Protein AF-A0A1B6I5S4-F1 (afdb_monomer_lite)

Structure (mmCIF, N/CA/C/O backbone):
data_AF-A0A1B6I5S4-F1
#
_entry.id   AF-A0A1B6I5S4-F1
#
loop_
_atom_site.group_PDB
_atom_site.id
_atom_site.type_symbol
_atom_site.label_atom_id
_atom_site.label_alt_id
_atom_site.label_comp_id
_atom_site.label_asym_id
_atom_site.label_entity_id
_atom_site.label_seq_id
_atom_site.pdbx_PDB_ins_code
_atom_site.Cartn_x
_atom_site.Cartn_y
_atom_site.Cartn_z
_atom_site.occupancy
_atom_site.B_iso_or_equiv
_atom_site.auth_seq_id
_atom_site.auth_comp_id
_atom_site.auth_asym_id
_atom_site.auth_atom_id
_atom_site.pdbx_PDB_model_num
ATOM 1 N N . TYR A 1 1 ? 7.326 -7.185 -8.821 1.00 74.31 1 TYR A N 1
ATOM 2 C CA . TYR A 1 1 ? 8.216 -7.922 -9.745 1.00 74.31 1 TYR A CA 1
ATOM 3 C C . TYR A 1 1 ? 8.461 -7.152 -11.041 1.00 74.31 1 TYR A C 1
ATOM 5 O O . TYR A 1 1 ? 9.548 -6.615 -11.186 1.00 74.31 1 TYR A O 1
ATOM 13 N N . PHE A 1 2 ? 7.465 -7.021 -11.929 1.00 74.31 2 PHE A N 1
ATOM 14 C CA . PHE A 1 2 ? 7.658 -6.481 -13.286 1.00 74.31 2 PHE A CA 1
ATOM 15 C C . PHE A 1 2 ? 8.330 -5.098 -13.313 1.00 74.31 2 PHE A C 1
ATOM 17 O O . PHE A 1 2 ? 9.394 -4.970 -13.898 1.00 74.31 2 PHE A O 1
ATOM 24 N N . HIS A 1 3 ? 7.854 -4.121 -12.534 1.00 77.38 3 HIS A N 1
ATOM 25 C CA . HIS A 1 3 ? 8.460 -2.777 -12.462 1.00 77.38 3 HIS A CA 1
ATOM 26 C C . HIS A 1 3 ? 9.926 -2.695 -12.017 1.00 77.38 3 HIS A C 1
ATOM 28 O O . HIS A 1 3 ? 10.546 -1.647 -12.169 1.00 77.38 3 HIS A O 1
ATOM 34 N N . ARG A 1 4 ? 10.481 -3.763 -11.438 1.00 78.44 4 ARG A N 1
ATOM 35 C CA . ARG A 1 4 ? 11.868 -3.807 -10.945 1.00 78.44 4 ARG A CA 1
ATOM 36 C C . ARG A 1 4 ? 12.809 -4.570 -11.878 1.00 78.44 4 ARG A C 1
ATOM 38 O O . ARG A 1 4 ? 13.978 -4.697 -11.540 1.00 78.44 4 ARG A O 1
ATOM 45 N N . LEU A 1 5 ? 12.296 -5.084 -12.998 1.00 79.00 5 LEU A N 1
ATOM 46 C CA . LEU A 1 5 ? 13.057 -5.809 -14.021 1.00 79.00 5 LEU A CA 1
ATOM 47 C C . LEU A 1 5 ? 13.457 -4.904 -15.198 1.00 79.00 5 LEU A C 1
ATOM 49 O O . LEU A 1 5 ? 14.308 -5.268 -16.001 1.00 79.00 5 LEU A O 1
ATOM 53 N N . PHE A 1 6 ? 12.831 -3.734 -15.315 1.00 82.88 6 PHE A N 1
ATOM 54 C CA . PHE A 1 6 ? 12.975 -2.868 -16.479 1.00 82.88 6 PHE A CA 1
ATOM 55 C C . PHE A 1 6 ? 14.311 -2.128 -16.466 1.00 82.88 6 PHE A C 1
ATOM 57 O O . PHE A 1 6 ? 14.736 -1.602 -15.434 1.00 82.88 6 PHE A O 1
ATOM 64 N N . THR A 1 7 ? 14.935 -2.051 -17.634 1.00 83.75 7 THR A N 1
ATOM 65 C CA . THR A 1 7 ? 16.138 -1.251 -17.877 1.00 83.75 7 THR A CA 1
ATOM 66 C C . THR A 1 7 ? 15.902 -0.317 -19.058 1.00 83.75 7 THR A C 1
ATOM 68 O O . THR A 1 7 ? 14.898 -0.446 -19.763 1.00 83.75 7 THR A O 1
ATOM 71 N N . ASP A 1 8 ? 16.813 0.633 -19.278 1.00 85.25 8 ASP A N 1
ATOM 72 C CA . ASP A 1 8 ? 16.722 1.535 -20.431 1.00 85.25 8 ASP A CA 1
ATOM 73 C C . ASP A 1 8 ? 16.812 0.754 -21.760 1.00 85.25 8 ASP A C 1
ATOM 75 O O . ASP A 1 8 ? 16.153 1.118 -22.732 1.00 85.25 8 ASP A O 1
ATOM 79 N N . GLU A 1 9 ? 17.544 -0.365 -21.783 1.00 84.94 9 GLU A N 1
ATOM 80 C CA . GLU A 1 9 ? 17.682 -1.267 -22.935 1.00 84.94 9 GLU A CA 1
ATOM 81 C C . GLU A 1 9 ? 16.465 -2.186 -23.127 1.00 84.94 9 GLU A C 1
ATOM 83 O O . GLU A 1 9 ? 16.193 -2.631 -24.241 1.00 84.94 9 GLU A O 1
ATOM 88 N N . ASN A 1 10 ? 15.727 -2.482 -22.052 1.00 84.38 10 ASN A N 1
ATOM 89 C CA . ASN A 1 10 ? 14.565 -3.371 -22.065 1.00 84.38 10 ASN A CA 1
ATOM 90 C C . ASN A 1 10 ? 13.404 -2.798 -21.217 1.00 84.38 10 ASN A C 1
ATOM 92 O O . ASN A 1 10 ? 13.126 -3.279 -20.107 1.00 84.38 10 ASN A O 1
ATOM 96 N N . PRO A 1 11 ? 12.709 -1.759 -21.722 1.00 85.44 11 PRO A N 1
ATOM 97 C CA . PRO A 1 11 ? 11.634 -1.085 -21.001 1.00 85.44 11 PRO A CA 1
ATOM 98 C C . PRO A 1 11 ? 10.303 -1.849 -21.120 1.00 85.44 11 PRO A C 1
ATOM 100 O O . PRO A 1 11 ? 9.514 -1.620 -22.034 1.00 85.44 11 PRO A O 1
ATOM 103 N N . GLN A 1 12 ? 9.999 -2.751 -20.183 1.00 83.81 12 GLN A N 1
ATOM 104 C CA . GLN A 1 12 ? 8.791 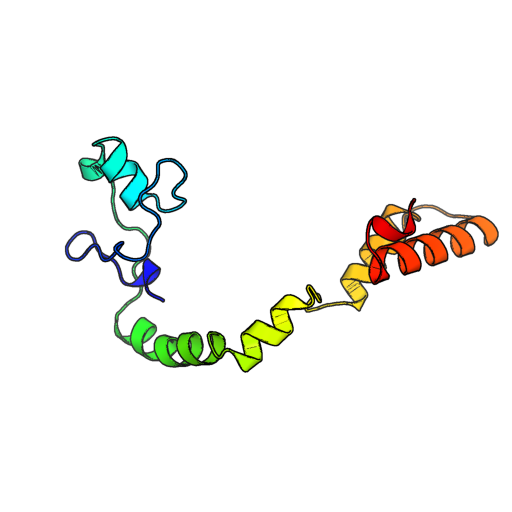-3.598 -20.260 1.00 83.81 12 GLN A CA 1
ATOM 105 C C . GLN A 1 12 ? 7.549 -3.009 -19.552 1.00 83.81 12 GLN A C 1
ATOM 107 O O . GLN A 1 12 ? 6.831 -3.703 -18.835 1.00 83.81 12 GLN A O 1
ATOM 112 N N . HIS A 1 13 ? 7.217 -1.738 -19.800 1.00 86.50 13 HIS A N 1
ATOM 113 C CA . HIS A 1 13 ? 6.066 -1.037 -19.186 1.00 86.50 13 HIS A CA 1
ATOM 114 C C . HIS A 1 13 ? 4.698 -1.351 -19.827 1.00 86.50 13 HIS A C 1
ATOM 116 O O . HIS A 1 13 ? 3.766 -0.548 -19.782 1.00 86.50 13 HIS A O 1
ATOM 122 N N . THR A 1 14 ? 4.543 -2.524 -20.441 1.00 84.88 14 THR A N 1
ATOM 123 C CA . THR A 1 14 ? 3.350 -2.884 -21.232 1.00 84.88 14 THR A CA 1
ATOM 124 C C . THR A 1 14 ? 2.083 -3.051 -20.396 1.00 84.88 14 THR A C 1
ATOM 126 O O . THR A 1 14 ? 0.998 -2.748 -20.884 1.00 84.88 14 THR A O 1
ATOM 129 N N . ILE A 1 15 ? 2.227 -3.490 -19.144 1.00 85.50 15 ILE A N 1
ATOM 130 C CA . ILE A 1 15 ? 1.129 -3.679 -18.180 1.00 85.50 15 ILE A CA 1
ATOM 131 C C . ILE A 1 15 ? 0.738 -2.391 -17.444 1.00 85.50 15 ILE A C 1
ATOM 133 O O . ILE A 1 15 ? -0.210 -2.380 -16.663 1.00 85.50 15 ILE A O 1
ATOM 137 N N . CYS A 1 16 ? 1.499 -1.318 -17.642 1.00 89.38 16 CYS A N 1
ATOM 138 C CA . CYS A 1 16 ? 1.251 -0.051 -16.976 1.00 89.38 16 CYS A CA 1
ATOM 139 C C . CYS A 1 16 ? 0.100 0.681 -17.670 1.00 89.38 16 CYS A C 1
ATOM 141 O O . CYS A 1 16 ? 0.003 0.613 -18.901 1.00 89.38 16 CYS A O 1
ATOM 143 N N . PRO A 1 17 ? -0.712 1.456 -16.934 1.00 91.88 17 PRO A N 1
ATOM 144 C CA . PRO A 1 17 ? -1.693 2.331 -17.559 1.00 91.88 17 PRO A CA 1
ATOM 145 C C . PRO A 1 17 ? -1.008 3.282 -18.551 1.00 91.88 17 PRO A C 1
ATOM 147 O O . PRO A 1 17 ? 0.121 3.733 -18.319 1.00 91.88 17 PRO A O 1
ATOM 150 N N . LYS A 1 18 ? -1.660 3.547 -19.683 1.00 91.69 18 LYS A N 1
ATOM 151 C CA . LYS A 1 18 ? -1.147 4.423 -20.757 1.00 91.69 18 LYS A CA 1
ATOM 152 C C . LYS A 1 18 ? -1.943 5.719 -20.885 1.00 91.69 18 LYS A C 1
ATOM 154 O O . LYS A 1 18 ? -1.717 6.494 -21.807 1.00 91.69 18 LYS A O 1
ATOM 159 N N . ASP A 1 19 ? -2.905 5.919 -20.001 1.00 92.12 19 ASP A N 1
ATOM 160 C CA . ASP A 1 19 ? -3.712 7.122 -19.950 1.00 92.12 19 ASP A CA 1
ATOM 161 C C . ASP A 1 19 ? -2.939 8.284 -19.290 1.00 92.12 19 ASP A C 1
ATOM 163 O O . ASP A 1 19 ? -1.923 8.058 -18.623 1.00 92.12 19 ASP A O 1
ATOM 167 N N . PRO A 1 20 ? -3.413 9.534 -19.442 1.00 89.69 20 PRO A N 1
ATOM 168 C CA . PRO A 1 20 ? -2.774 10.707 -18.845 1.00 89.69 20 PRO A CA 1
ATOM 169 C C . PRO A 1 20 ? -2.646 10.671 -17.315 1.00 89.69 20 PRO A C 1
ATOM 171 O O . PRO A 1 20 ? -1.769 11.338 -16.773 1.00 89.69 20 PRO A O 1
ATOM 174 N N . ASN A 1 21 ? -3.471 9.881 -16.620 1.00 90.56 21 ASN A N 1
ATOM 175 C CA . ASN A 1 21 ? -3.411 9.711 -15.167 1.00 90.56 21 ASN A CA 1
ATOM 176 C C . ASN A 1 21 ? -2.561 8.499 -14.759 1.00 90.56 21 ASN A C 1
ATOM 178 O O . ASN A 1 21 ? -2.618 8.058 -13.607 1.00 90.56 21 ASN A O 1
ATOM 182 N N . THR A 1 22 ? -1.756 7.953 -15.677 1.00 91.75 22 THR A N 1
ATOM 183 C CA . THR A 1 22 ? -0.868 6.839 -15.367 1.00 91.75 22 THR A CA 1
ATOM 184 C C . THR A 1 22 ? 0.060 7.183 -14.211 1.00 91.75 22 THR A C 1
ATOM 186 O O . THR A 1 22 ? 0.690 8.239 -14.161 1.00 91.75 22 THR A O 1
ATOM 189 N N . TRP A 1 23 ? 0.191 6.256 -13.271 1.00 90.12 23 TRP A N 1
ATOM 190 C CA . TRP A 1 23 ? 1.167 6.356 -12.191 1.00 90.12 23 TRP A CA 1
ATOM 191 C C . TRP A 1 23 ? 2.586 5.997 -12.661 1.00 90.12 23 TRP A C 1
ATOM 193 O O . TRP A 1 23 ? 3.549 6.273 -11.950 1.00 90.12 23 TRP A O 1
ATOM 203 N N . CYS A 1 24 ? 2.735 5.402 -13.849 1.00 90.31 24 CYS A N 1
ATOM 204 C CA . CYS A 1 24 ? 4.017 4.958 -14.381 1.00 90.31 24 CYS A CA 1
ATOM 205 C C . CYS A 1 24 ? 4.812 6.122 -14.987 1.00 90.31 24 CYS A C 1
ATOM 207 O O . CYS A 1 24 ? 4.466 6.640 -16.047 1.00 90.31 24 CYS A O 1
ATOM 209 N N . ASP A 1 25 ? 5.923 6.492 -14.349 1.00 89.75 25 ASP A N 1
ATOM 210 C CA . ASP A 1 25 ? 6.753 7.623 -14.780 1.00 89.75 25 ASP A CA 1
ATOM 211 C C . ASP A 1 25 ? 7.342 7.455 -16.187 1.00 89.75 25 ASP A C 1
ATOM 213 O O . ASP A 1 25 ? 7.429 8.431 -16.928 1.00 89.75 25 ASP A O 1
ATOM 217 N N . TYR A 1 26 ? 7.679 6.225 -16.594 1.00 90.69 26 TYR A N 1
ATOM 218 C CA . TYR A 1 26 ? 8.113 5.952 -17.967 1.00 90.69 26 TYR A CA 1
ATOM 219 C C . TYR A 1 26 ? 7.012 6.324 -18.968 1.00 90.69 26 TYR A C 1
ATOM 221 O O . TYR A 1 26 ? 7.253 7.096 -19.893 1.00 90.69 26 TYR A O 1
ATOM 229 N N . ASN A 1 27 ? 5.780 5.848 -18.749 1.00 91.56 27 ASN A N 1
ATOM 230 C CA . ASN A 1 27 ? 4.654 6.158 -19.631 1.00 91.56 27 ASN A CA 1
ATOM 231 C C . ASN A 1 27 ? 4.280 7.647 -19.593 1.00 91.56 27 ASN A C 1
ATOM 233 O O . ASN A 1 27 ? 3.918 8.191 -20.633 1.00 91.56 27 ASN A O 1
ATOM 237 N N . LYS A 1 28 ? 4.437 8.342 -18.456 1.00 92.81 28 LYS A N 1
ATOM 238 C CA . LYS A 1 28 ? 4.292 9.811 -18.406 1.00 92.81 28 LYS A CA 1
ATOM 239 C C . LYS A 1 28 ? 5.287 10.501 -19.338 1.00 92.81 28 LYS A C 1
ATOM 241 O O . LYS A 1 28 ? 4.896 11.374 -20.111 1.00 92.81 28 LYS A O 1
ATOM 246 N N . CYS A 1 29 ? 6.555 10.089 -19.304 1.00 92.31 29 CYS A N 1
ATOM 247 C CA . CYS A 1 29 ? 7.582 10.628 -20.193 1.00 92.31 29 CYS A CA 1
ATOM 248 C C . CYS A 1 29 ? 7.317 10.294 -21.667 1.00 92.31 29 CYS A C 1
ATOM 250 O O . CYS A 1 29 ? 7.583 11.132 -22.527 1.00 92.31 29 CYS A O 1
ATOM 252 N N . VAL A 1 30 ? 6.761 9.115 -21.971 1.00 92.06 30 VAL A N 1
ATOM 253 C CA . VAL A 1 30 ? 6.300 8.773 -23.329 1.00 92.06 30 VAL A CA 1
ATOM 254 C C . VAL A 1 30 ? 5.190 9.729 -23.777 1.00 92.06 30 VAL A C 1
ATOM 256 O O . VAL A 1 30 ? 5.298 10.317 -24.849 1.00 92.06 30 VAL A O 1
ATOM 259 N N . LEU A 1 31 ? 4.163 9.944 -22.949 1.00 92.69 31 LEU A N 1
ATOM 260 C CA . LEU A 1 31 ? 3.031 10.826 -23.269 1.00 92.69 31 LEU A CA 1
ATOM 261 C C . LEU A 1 31 ? 3.443 12.296 -23.426 1.00 92.69 31 LEU A C 1
ATOM 263 O O . LEU A 1 31 ? 2.927 12.992 -24.293 1.00 92.69 31 LEU A O 1
ATOM 267 N N . SER A 1 32 ? 4.381 12.768 -22.604 1.00 92.81 32 SER A N 1
ATOM 268 C CA . SER A 1 32 ? 4.902 14.143 -22.656 1.00 92.81 32 SER A CA 1
ATOM 269 C C . SER A 1 32 ? 6.043 14.332 -23.659 1.00 92.81 32 SER A C 1
ATOM 271 O O . SER A 1 32 ? 6.609 15.419 -23.738 1.00 92.81 32 SER A O 1
ATOM 273 N N . ASN A 1 33 ? 6.406 13.289 -24.411 1.00 92.56 33 ASN A N 1
ATOM 274 C CA . ASN A 1 33 ? 7.523 13.295 -25.356 1.00 92.56 33 ASN A CA 1
ATOM 275 C C . ASN A 1 33 ? 8.884 13.689 -24.725 1.00 92.56 33 ASN A C 1
ATOM 277 O O . ASN A 1 33 ? 9.766 14.245 -25.379 1.00 92.56 33 ASN A O 1
ATOM 281 N N . THR A 1 34 ? 9.078 13.385 -23.438 1.00 94.06 34 THR A N 1
ATOM 282 C CA . THR A 1 34 ? 10.293 13.682 -22.652 1.00 94.06 34 THR A CA 1
ATOM 283 C C . THR A 1 34 ? 11.118 12.432 -22.334 1.00 94.06 34 THR A C 1
ATOM 285 O O . THR A 1 34 ? 11.981 12.456 -21.455 1.00 94.06 34 THR A O 1
ATOM 288 N N . LEU A 1 35 ? 10.902 11.331 -23.064 1.00 91.00 35 LEU A N 1
ATOM 289 C CA . LEU A 1 35 ? 11.523 10.025 -22.804 1.00 91.00 35 LEU A CA 1
ATOM 290 C C . LEU A 1 35 ? 13.060 10.059 -22.736 1.00 91.00 35 LEU A C 1
ATOM 292 O O . LEU A 1 35 ? 13.654 9.331 -21.950 1.00 91.00 35 LEU A O 1
ATOM 296 N N . HIS A 1 36 ? 13.707 10.948 -23.491 1.00 90.31 36 HIS A N 1
ATOM 297 C CA . HIS A 1 36 ? 15.164 11.125 -23.475 1.00 90.31 36 HIS A CA 1
ATOM 298 C C . HIS A 1 36 ? 15.728 11.504 -22.090 1.00 90.31 36 HIS A C 1
ATOM 300 O O . HIS A 1 36 ? 16.883 11.189 -21.792 1.00 90.31 36 HIS A O 1
ATOM 306 N N . THR A 1 37 ? 14.915 12.147 -21.243 1.00 90.38 37 THR A N 1
ATOM 307 C CA . THR A 1 37 ? 15.270 12.531 -19.864 1.00 90.38 37 THR A CA 1
ATOM 308 C C . THR A 1 37 ? 15.062 11.403 -18.853 1.00 90.38 37 THR A C 1
ATOM 310 O O . THR A 1 37 ? 15.576 11.471 -17.736 1.00 90.38 37 THR A O 1
ATOM 313 N N . TYR A 1 38 ? 14.318 10.361 -19.228 1.00 89.88 38 TYR A N 1
ATOM 314 C CA . TYR A 1 38 ? 14.013 9.250 -18.342 1.00 89.88 38 TYR A CA 1
ATOM 315 C C . TYR A 1 38 ? 15.211 8.303 -18.223 1.00 89.88 38 TYR A C 1
ATOM 317 O O . TYR A 1 38 ? 15.916 8.022 -19.196 1.00 89.88 38 TYR A O 1
ATOM 325 N N . ARG A 1 39 ? 15.428 7.801 -17.009 1.00 89.25 39 ARG A N 1
ATOM 326 C CA . ARG A 1 39 ? 16.386 6.737 -16.701 1.00 89.25 39 ARG A CA 1
ATOM 327 C C . ARG A 1 39 ? 15.740 5.777 -15.722 1.00 89.25 39 ARG A C 1
ATOM 329 O O . ARG A 1 39 ? 15.211 6.215 -14.693 1.00 89.25 39 ARG A O 1
ATOM 336 N N . HIS A 1 40 ? 15.795 4.484 -16.019 1.00 87.31 40 HIS A N 1
ATOM 337 C CA . HIS A 1 40 ? 15.313 3.463 -15.097 1.00 87.31 40 HIS A CA 1
ATOM 338 C C . HIS A 1 40 ? 16.147 3.484 -13.817 1.00 87.31 40 HIS A C 1
ATOM 340 O O . HIS A 1 40 ? 17.352 3.241 -13.818 1.00 87.31 40 HIS A O 1
ATOM 346 N N . LYS A 1 41 ? 15.489 3.768 -12.693 1.00 77.19 41 LYS A N 1
ATOM 347 C CA . LYS A 1 41 ? 16.104 3.688 -11.368 1.00 77.19 41 LYS A CA 1
ATOM 348 C C . LYS A 1 41 ? 15.782 2.328 -10.757 1.00 77.19 41 LYS A C 1
ATOM 350 O O . LYS A 1 41 ? 14.631 1.900 -10.776 1.00 77.19 41 LYS A O 1
ATOM 355 N N . ASN A 1 42 ? 16.769 1.714 -10.108 1.00 71.44 42 ASN A N 1
ATOM 356 C CA . ASN A 1 42 ? 16.568 0.593 -9.181 1.00 71.44 42 ASN A CA 1
ATOM 357 C C . ASN A 1 42 ? 16.121 -0.743 -9.808 1.00 71.44 42 ASN A C 1
ATOM 359 O O . ASN A 1 42 ? 15.318 -1.465 -9.197 1.00 71.44 42 ASN A O 1
ATOM 363 N N . SER A 1 43 ? 16.654 -1.096 -10.984 1.00 81.19 43 SER A N 1
ATOM 364 C CA . SER A 1 43 ? 16.545 -2.475 -11.476 1.00 81.19 43 SER A CA 1
ATOM 365 C C . SER A 1 43 ? 17.256 -3.425 -10.508 1.00 81.19 43 SER A C 1
ATOM 367 O O . SER A 1 43 ? 18.349 -3.130 -10.018 1.00 81.19 43 SER A O 1
ATOM 369 N N . LEU A 1 44 ? 16.597 -4.527 -10.159 1.00 85.88 44 LEU A N 1
ATOM 370 C CA . LEU A 1 44 ? 17.182 -5.553 -9.299 1.00 85.88 44 LEU A CA 1
ATOM 371 C C . LEU A 1 44 ? 17.979 -6.547 -10.156 1.00 85.88 44 LEU A C 1
ATOM 373 O O . LEU A 1 44 ? 17.558 -6.842 -11.274 1.00 85.88 44 LEU A O 1
ATOM 377 N N . PRO A 1 45 ? 19.086 -7.118 -9.648 1.00 87.75 45 PRO A N 1
ATOM 378 C CA . PRO A 1 45 ? 19.800 -8.169 -10.363 1.00 87.75 45 PRO A CA 1
ATOM 379 C C . PRO A 1 45 ? 18.880 -9.351 -10.689 1.00 87.75 45 PRO A C 1
ATOM 381 O O . PRO A 1 45 ? 18.052 -9.750 -9.865 1.00 87.75 45 PRO A O 1
ATOM 384 N N . GLU A 1 46 ? 19.061 -9.951 -11.865 1.00 86.69 46 GLU A N 1
ATOM 385 C CA . GLU A 1 46 ? 18.241 -11.074 -12.332 1.00 86.69 46 GLU A CA 1
ATOM 386 C C . GLU A 1 46 ? 18.133 -12.233 -11.319 1.00 86.69 46 GLU A C 1
ATOM 388 O O . GLU A 1 46 ? 17.009 -12.679 -11.077 1.00 86.69 46 GLU A O 1
ATOM 393 N N . PRO A 1 47 ? 19.208 -12.668 -10.626 1.00 91.62 47 PRO A N 1
ATOM 394 C CA . PRO A 1 47 ? 19.095 -13.718 -9.611 1.00 91.62 47 PRO A CA 1
ATOM 395 C C . PRO A 1 47 ? 18.135 -13.361 -8.466 1.00 91.62 47 PRO A C 1
ATOM 397 O O . PRO A 1 47 ? 17.380 -14.211 -7.996 1.00 91.62 47 PRO A O 1
ATOM 400 N N . VAL A 1 48 ? 18.114 -12.090 -8.045 1.00 91.06 48 VAL A N 1
ATOM 401 C CA . VAL A 1 48 ? 17.201 -11.596 -7.000 1.00 91.06 48 VAL A CA 1
ATOM 402 C C . VAL A 1 48 ? 15.765 -11.621 -7.509 1.00 91.06 48 VAL A C 1
ATOM 404 O O . VAL A 1 48 ? 14.855 -12.055 -6.806 1.00 91.06 48 VAL A O 1
ATOM 407 N N . LEU A 1 49 ? 15.549 -11.191 -8.751 1.00 89.56 49 LEU A N 1
ATOM 408 C CA . LEU A 1 49 ? 14.230 -11.232 -9.372 1.00 89.56 49 LEU A CA 1
ATOM 409 C C . LEU A 1 49 ? 13.723 -12.675 -9.466 1.00 89.56 49 LEU A C 1
ATOM 411 O O . LEU A 1 49 ? 12.601 -12.942 -9.035 1.00 89.56 49 LEU A O 1
ATOM 415 N N . LEU A 1 50 ? 14.538 -13.608 -9.960 1.00 91.00 50 LEU A N 1
ATOM 416 C CA . LEU A 1 50 ? 14.179 -15.026 -10.050 1.00 91.00 50 LEU A CA 1
ATOM 417 C C . LEU A 1 50 ? 13.810 -15.617 -8.685 1.00 91.00 50 LEU A C 1
ATOM 419 O O . LEU A 1 50 ? 12.810 -16.326 -8.595 1.00 91.00 50 LEU A O 1
ATOM 423 N N . ALA A 1 51 ? 14.543 -15.259 -7.627 1.00 93.94 51 ALA A N 1
ATOM 424 C CA . ALA A 1 51 ? 14.250 -15.707 -6.268 1.00 93.94 51 ALA A CA 1
ATOM 425 C C . ALA A 1 51 ? 12.909 -15.173 -5.724 1.00 93.94 51 ALA A C 1
ATOM 427 O O . ALA A 1 51 ? 12.182 -15.908 -5.061 1.00 93.94 51 ALA A O 1
ATOM 428 N N . ILE A 1 52 ? 12.543 -13.916 -6.014 1.00 93.19 52 ILE A N 1
ATOM 429 C CA . ILE A 1 52 ? 11.304 -13.305 -5.484 1.00 93.19 52 ILE A CA 1
ATOM 430 C C . ILE A 1 52 ? 10.090 -13.584 -6.395 1.00 93.19 52 ILE A C 1
ATOM 432 O O . ILE A 1 52 ? 8.945 -13.499 -5.953 1.00 93.19 52 ILE A O 1
ATOM 436 N N . LYS A 1 53 ? 10.292 -13.942 -7.670 1.00 91.19 53 LYS A N 1
ATOM 437 C CA . LYS A 1 53 ? 9.207 -14.266 -8.615 1.00 91.19 53 LYS A CA 1
ATOM 438 C C . LYS A 1 53 ? 8.178 -15.277 -8.073 1.00 91.19 53 LYS A C 1
ATOM 440 O O . LYS A 1 53 ? 6.991 -14.964 -8.187 1.00 91.19 53 LYS A O 1
ATOM 445 N N . PRO A 1 54 ? 8.560 -16.441 -7.501 1.00 94.75 54 PRO A N 1
ATOM 446 C CA . PRO A 1 54 ? 7.584 -17.374 -6.934 1.00 94.75 54 PRO A CA 1
ATOM 447 C C . PRO A 1 54 ? 6.780 -16.739 -5.795 1.00 94.75 54 PRO A C 1
ATOM 449 O O . PRO A 1 54 ? 5.562 -16.842 -5.801 1.00 94.75 54 PRO A O 1
ATOM 452 N N . ILE A 1 55 ? 7.424 -15.961 -4.919 1.00 93.44 55 ILE A N 1
ATOM 453 C CA . ILE A 1 55 ? 6.753 -15.255 -3.815 1.00 93.44 55 ILE A CA 1
ATOM 454 C C . ILE A 1 55 ? 5.688 -14.291 -4.353 1.00 93.44 55 ILE A C 1
ATOM 456 O O . ILE A 1 55 ? 4.557 -14.293 -3.883 1.00 93.44 55 ILE A O 1
ATOM 460 N N . TYR A 1 56 ? 6.012 -13.490 -5.376 1.00 90.12 56 TYR A N 1
ATOM 461 C CA . TYR A 1 56 ? 5.014 -12.621 -6.013 1.00 90.12 56 TYR A CA 1
ATOM 462 C C . TYR A 1 56 ? 3.855 -13.419 -6.613 1.00 90.12 56 TYR A C 1
ATOM 464 O O . TYR A 1 56 ? 2.718 -12.972 -6.520 1.00 90.12 56 TYR A O 1
ATOM 472 N N . LYS A 1 57 ? 4.128 -14.575 -7.228 1.00 91.50 57 LYS A N 1
ATOM 473 C CA . LYS A 1 57 ? 3.086 -15.429 -7.809 1.00 91.50 57 LYS A CA 1
ATOM 474 C C . LYS A 1 57 ? 2.154 -15.974 -6.724 1.00 91.50 57 LYS A C 1
ATOM 476 O O . LYS A 1 57 ? 0.939 -15.897 -6.889 1.00 91.50 57 LYS A O 1
ATOM 481 N N . ASP A 1 58 ? 2.709 -16.448 -5.616 1.00 94.12 58 ASP A N 1
ATOM 482 C CA . ASP A 1 58 ? 1.932 -16.955 -4.483 1.00 94.12 58 ASP A CA 1
ATOM 483 C C . ASP A 1 58 ? 1.081 -15.845 -3.853 1.00 94.12 58 ASP A C 1
ATOM 485 O O . ASP A 1 58 ? -0.100 -16.041 -3.582 1.00 94.12 58 ASP A O 1
ATOM 489 N N . LEU A 1 59 ? 1.626 -14.628 -3.739 1.00 90.69 59 LEU A N 1
ATOM 490 C CA . LEU A 1 59 ? 0.884 -13.461 -3.250 1.00 90.69 59 LEU A CA 1
ATOM 491 C C . LEU A 1 59 ? -0.247 -12.999 -4.188 1.00 90.69 59 LEU A C 1
ATOM 493 O O . LEU A 1 59 ? -1.114 -12.238 -3.767 1.00 90.69 59 LEU A O 1
ATOM 497 N N . THR A 1 60 ? -0.248 -13.438 -5.449 1.00 90.19 60 THR A N 1
ATOM 498 C CA . THR A 1 60 ? -1.315 -13.136 -6.422 1.00 90.19 60 THR A CA 1
ATOM 499 C C . THR A 1 60 ? -2.391 -14.220 -6.512 1.00 90.19 60 THR A C 1
ATOM 501 O O . THR A 1 60 ? -3.266 -14.132 -7.372 1.00 90.19 60 THR A O 1
ATOM 504 N N . GLN A 1 61 ? -2.347 -15.248 -5.658 1.00 94.50 61 GLN A N 1
ATOM 505 C CA . GLN A 1 61 ? -3.383 -16.281 -5.619 1.00 94.50 61 GLN A CA 1
ATOM 506 C C . GLN A 1 61 ? -4.743 -15.672 -5.255 1.00 94.50 61 GLN A C 1
ATOM 508 O O . GLN A 1 61 ? -4.854 -14.912 -4.292 1.00 94.50 61 GLN A O 1
ATOM 513 N N . ALA A 1 62 ? -5.784 -16.026 -6.015 1.00 93.69 62 ALA A N 1
ATOM 514 C CA . ALA A 1 62 ? -7.128 -15.471 -5.846 1.00 93.69 62 ALA A CA 1
ATOM 515 C C . ALA A 1 62 ? -7.661 -15.666 -4.418 1.00 93.69 62 ALA A C 1
ATOM 517 O O . ALA A 1 62 ? -8.219 -14.740 -3.846 1.00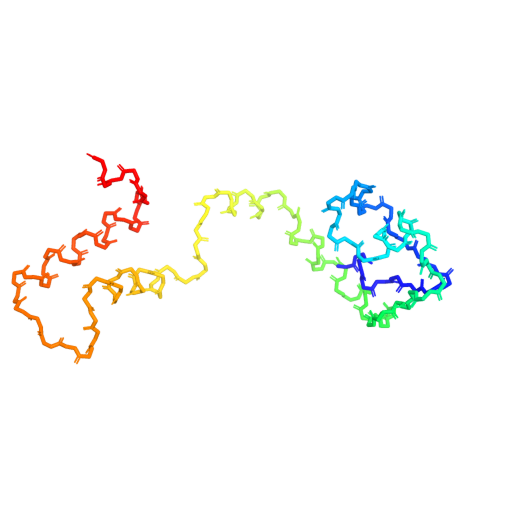 93.69 62 ALA A O 1
ATOM 518 N N . GLU A 1 63 ? -7.399 -16.827 -3.816 1.00 91.25 63 GLU A N 1
ATOM 519 C CA . GLU A 1 63 ? -7.768 -17.160 -2.433 1.00 91.25 63 GLU A CA 1
ATOM 520 C C . GLU A 1 63 ? -7.155 -16.195 -1.403 1.00 91.25 63 GLU A C 1
ATOM 522 O O . GLU A 1 63 ? -7.789 -15.847 -0.408 1.00 91.25 63 GLU A O 1
ATOM 527 N N . LEU A 1 64 ? -5.921 -15.730 -1.637 1.00 89.56 64 LEU A N 1
ATOM 528 C CA . LEU A 1 64 ? -5.270 -14.750 -0.770 1.00 89.56 64 LEU A CA 1
ATOM 529 C C . LEU A 1 64 ? -5.835 -13.344 -1.001 1.00 89.56 64 LEU A C 1
ATOM 531 O O . LEU A 1 64 ? -6.071 -12.616 -0.038 1.00 89.56 64 LEU A O 1
ATOM 535 N N . LEU A 1 65 ? -6.063 -12.973 -2.262 1.00 89.62 65 LEU A N 1
ATOM 536 C CA . LEU A 1 65 ? -6.594 -11.659 -2.629 1.00 89.62 65 LEU A CA 1
ATOM 537 C C . LEU A 1 65 ? -8.050 -11.470 -2.183 1.00 89.62 65 LEU A C 1
ATOM 539 O O . LEU A 1 65 ? -8.413 -10.371 -1.771 1.00 89.62 65 LEU A O 1
ATOM 543 N N . ASP A 1 66 ? -8.862 -12.528 -2.190 1.00 89.69 66 ASP A N 1
ATOM 544 C CA . ASP A 1 66 ? -10.253 -12.501 -1.722 1.00 89.69 66 ASP A CA 1
ATOM 545 C C . ASP A 1 66 ? -10.347 -12.090 -0.241 1.00 89.69 66 ASP A C 1
ATOM 547 O O . ASP A 1 66 ? -11.179 -11.277 0.169 1.00 89.69 66 ASP A O 1
ATOM 551 N N . ARG A 1 67 ? -9.376 -12.523 0.573 1.00 83.88 67 ARG A N 1
ATOM 552 C CA . ARG A 1 67 ? -9.261 -12.096 1.976 1.00 83.88 67 ARG A CA 1
ATOM 553 C C . ARG A 1 67 ? -8.985 -10.597 2.115 1.00 83.88 67 ARG A C 1
ATOM 555 O O . ARG A 1 67 ? -9.395 -10.002 3.109 1.00 83.88 67 ARG A O 1
ATOM 562 N N . CYS A 1 68 ? -8.336 -9.970 1.133 1.00 83.56 68 CYS A N 1
ATOM 563 C CA . CYS A 1 68 ? -8.081 -8.529 1.135 1.00 83.56 68 CYS A CA 1
ATOM 564 C C . CYS A 1 68 ? -9.331 -7.695 0.805 1.00 83.56 68 CYS A C 1
ATOM 566 O O . CYS A 1 68 ? -9.368 -6.517 1.161 1.00 83.56 68 CYS A O 1
ATOM 568 N N . LEU A 1 69 ? -10.365 -8.277 0.182 1.00 82.25 69 LEU A N 1
ATOM 569 C CA . LEU A 1 69 ? -11.592 -7.553 -0.186 1.00 82.25 69 LEU A CA 1
ATOM 570 C C . LEU A 1 69 ? -12.411 -7.102 1.027 1.00 82.25 69 LEU A C 1
ATOM 572 O O . LEU A 1 69 ? -13.131 -6.111 0.954 1.00 82.25 69 LEU A O 1
ATOM 576 N N . HIS A 1 70 ? -12.248 -7.781 2.162 1.00 75.25 70 HIS A N 1
ATOM 577 C CA . HIS A 1 70 ? -12.929 -7.453 3.413 1.00 75.25 70 HIS A CA 1
ATOM 578 C C . HIS A 1 70 ? -12.407 -6.158 4.061 1.00 75.25 70 HIS A C 1
ATOM 580 O O . HIS A 1 70 ? -12.939 -5.731 5.082 1.00 75.25 70 HIS A O 1
ATOM 586 N N . GLY A 1 71 ? -11.337 -5.552 3.522 1.00 70.06 71 GLY A N 1
ATOM 587 C CA . GLY A 1 71 ? -10.773 -4.301 4.039 1.00 70.06 71 GLY A CA 1
ATOM 588 C C . GLY A 1 71 ? -10.178 -4.419 5.444 1.00 70.06 71 GLY A C 1
ATOM 589 O O . GLY A 1 71 ? -9.950 -3.408 6.107 1.00 70.06 71 GLY A O 1
ATOM 590 N N . GLN A 1 72 ? -9.929 -5.643 5.918 1.00 71.94 72 GLN A N 1
ATOM 591 C CA . GLN A 1 72 ? -9.360 -5.868 7.237 1.00 71.94 72 GLN A CA 1
ATOM 592 C C . GLN A 1 72 ? -7.880 -5.477 7.264 1.00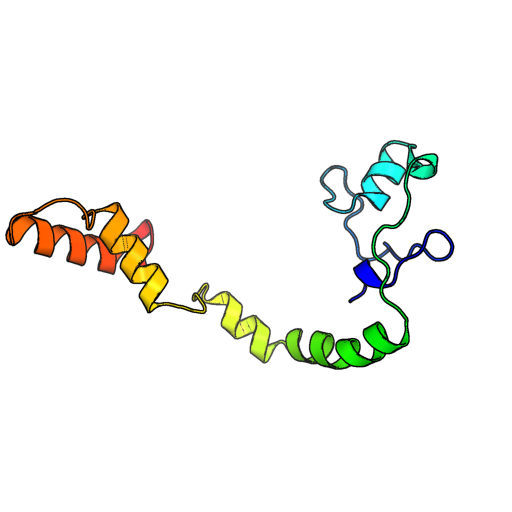 71.94 72 GLN A C 1
ATOM 594 O O . GLN A 1 72 ? -7.099 -5.753 6.354 1.00 71.94 72 GLN A O 1
ATOM 599 N N . THR A 1 73 ? -7.497 -4.822 8.349 1.00 70.06 73 THR A N 1
ATOM 600 C CA . THR A 1 73 ? -6.123 -4.409 8.636 1.00 70.06 73 THR A CA 1
ATOM 601 C C . THR A 1 73 ? -5.314 -5.583 9.192 1.00 70.06 73 THR A C 1
ATOM 603 O O . THR A 1 73 ? -5.830 -6.408 9.943 1.00 70.06 73 THR A O 1
ATOM 606 N N . GLN A 1 74 ? -4.017 -5.630 8.870 1.00 71.19 74 GLN A N 1
ATOM 607 C CA . GLN A 1 74 ? -3.076 -6.610 9.431 1.00 71.19 74 GLN A CA 1
ATOM 608 C C . GLN A 1 74 ? -2.873 -6.456 10.950 1.00 71.19 74 GLN A C 1
ATOM 610 O O . GLN A 1 74 ? -2.412 -7.391 11.598 1.00 71.19 74 GLN A O 1
ATOM 615 N N . ASN A 1 75 ? -3.232 -5.301 11.524 1.00 85.56 75 ASN A N 1
ATOM 616 C CA . ASN A 1 75 ? -3.184 -5.046 12.961 1.00 85.56 75 ASN A CA 1
ATOM 617 C C . ASN A 1 75 ? -4.514 -4.434 13.448 1.00 85.56 75 ASN A C 1
ATOM 619 O O . ASN A 1 75 ? -4.619 -3.210 13.609 1.00 85.56 75 ASN A O 1
ATOM 623 N N . PRO A 1 76 ? -5.555 -5.261 13.670 1.00 85.25 76 PRO A N 1
ATOM 624 C CA . PRO A 1 76 ? -6.872 -4.775 14.079 1.00 85.25 76 PRO A CA 1
ATOM 625 C C . PRO A 1 76 ? -6.833 -4.070 15.438 1.00 85.25 76 PRO A C 1
ATOM 627 O O . PRO A 1 76 ? -7.516 -3.067 15.622 1.00 85.25 76 PRO A O 1
ATOM 630 N N . ASN A 1 77 ? -5.975 -4.520 16.359 1.00 89.94 77 ASN A N 1
ATOM 631 C CA . ASN A 1 77 ? -5.836 -3.911 17.681 1.00 89.94 77 ASN A CA 1
ATOM 632 C C . ASN A 1 77 ? -5.262 -2.493 17.602 1.00 89.94 77 ASN A C 1
ATOM 634 O O . ASN A 1 77 ? -5.775 -1.583 18.247 1.00 89.94 77 ASN A O 1
ATOM 638 N N . GLU A 1 78 ? -4.206 -2.282 16.814 1.00 90.56 78 GLU A N 1
ATOM 639 C CA . GLU A 1 78 ? -3.620 -0.948 16.636 1.00 90.56 78 GLU A CA 1
ATOM 640 C C . GLU A 1 78 ? -4.567 -0.004 15.893 1.00 90.56 78 GLU A C 1
ATOM 642 O O . GLU A 1 78 ? -4.719 1.152 16.285 1.00 90.56 78 GLU A O 1
ATOM 647 N N . SER A 1 79 ? -5.270 -0.508 14.879 1.00 90.38 79 SER A N 1
ATOM 648 C CA . SER A 1 79 ? -6.266 0.278 14.153 1.00 90.38 79 SER A CA 1
ATOM 649 C C . SER A 1 79 ? -7.452 0.681 15.038 1.00 90.38 79 SER A C 1
ATOM 651 O O . SER A 1 79 ? -7.828 1.854 15.055 1.00 90.38 79 SER A O 1
ATOM 653 N N . PHE A 1 80 ? -7.985 -0.239 15.846 1.00 92.06 80 PHE A N 1
ATOM 654 C CA . PHE A 1 80 ? -9.047 0.067 16.806 1.00 92.06 80 PHE A CA 1
ATOM 655 C C . PHE A 1 80 ? -8.585 1.068 17.871 1.00 92.06 80 PHE A C 1
ATOM 657 O O . PHE A 1 80 ? -9.268 2.051 18.166 1.00 92.06 80 PHE A O 1
ATOM 664 N N . ASN A 1 81 ? -7.380 0.874 18.402 1.00 93.00 81 ASN A N 1
ATOM 665 C CA . ASN A 1 81 ? -6.769 1.805 19.340 1.00 93.00 81 ASN A CA 1
ATOM 666 C C . ASN A 1 81 ? -6.617 3.213 18.745 1.00 93.00 81 ASN A C 1
ATOM 668 O O . ASN A 1 81 ? -6.914 4.195 19.423 1.00 93.00 81 ASN A O 1
ATOM 672 N N . ALA A 1 82 ? -6.231 3.331 17.472 1.00 92.62 82 ALA A N 1
ATOM 673 C CA . ALA A 1 82 ? -6.198 4.616 16.779 1.00 92.62 82 ALA A CA 1
ATOM 674 C C . ALA A 1 82 ? -7.597 5.261 16.691 1.00 92.62 82 ALA A C 1
ATOM 676 O O . ALA A 1 82 ? -7.730 6.471 16.899 1.00 92.62 82 ALA A O 1
ATOM 677 N N . CYS A 1 83 ? -8.657 4.472 16.463 1.00 92.75 83 CYS A N 1
ATOM 678 C CA . CYS A 1 83 ? -10.040 4.962 16.497 1.00 92.75 83 CYS A CA 1
ATOM 679 C C . CYS A 1 83 ? -10.445 5.496 17.878 1.00 92.75 83 CYS A C 1
ATOM 681 O O . CYS A 1 83 ? -11.153 6.508 17.931 1.00 92.75 83 CYS A O 1
ATOM 683 N N . ILE A 1 84 ? -10.000 4.852 18.965 1.00 95.06 84 ILE A N 1
ATOM 684 C CA . ILE A 1 84 ? -10.205 5.336 20.338 1.00 95.06 84 ILE A CA 1
ATOM 685 C C . ILE A 1 84 ? -9.440 6.642 20.545 1.00 95.06 84 ILE A C 1
ATOM 687 O O . ILE A 1 84 ? -10.042 7.637 20.937 1.00 95.06 84 ILE A O 1
ATOM 691 N N . TRP A 1 85 ? -8.137 6.677 20.251 1.00 95.50 85 TRP A N 1
ATOM 692 C CA . TRP A 1 85 ? -7.283 7.829 20.575 1.00 95.50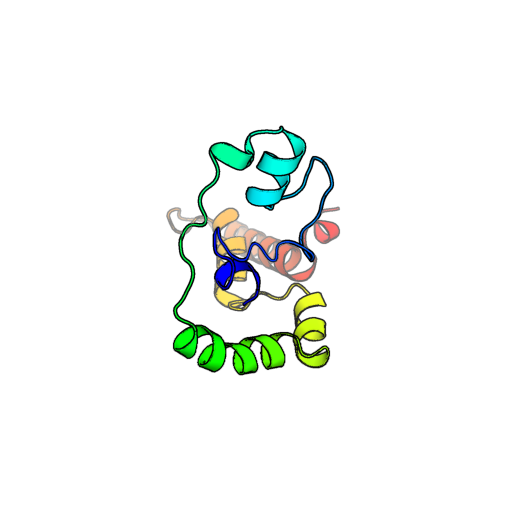 85 TRP A CA 1
ATOM 693 C C . TRP A 1 85 ? -7.616 9.088 19.780 1.00 95.50 85 TRP A C 1
ATOM 695 O O . TRP A 1 85 ? -7.385 10.192 20.264 1.00 95.50 85 TRP A O 1
ATOM 705 N N . LYS A 1 86 ? -8.220 8.938 18.597 1.00 93.94 86 LYS A N 1
ATOM 706 C CA . LYS A 1 86 ? -8.763 10.063 17.825 1.00 93.94 86 LYS A CA 1
ATOM 707 C C . LYS A 1 86 ? -9.945 10.755 18.522 1.00 93.94 86 LYS A C 1
ATOM 709 O O . LYS A 1 86 ? -10.221 11.912 18.228 1.00 93.94 86 LYS A O 1
ATOM 714 N N . ARG A 1 87 ? -10.657 10.048 19.405 1.00 93.31 87 ARG A N 1
ATOM 715 C CA . ARG A 1 87 ? -11.810 10.560 20.169 1.00 93.31 87 ARG A CA 1
ATOM 716 C C . ARG A 1 87 ? -11.437 10.924 21.594 1.00 93.31 87 ARG A C 1
ATOM 718 O O . ARG A 1 87 ? -11.897 11.935 22.103 1.00 93.31 87 ARG A O 1
ATOM 725 N N . ILE A 1 88 ? -10.631 10.070 22.220 1.00 95.81 88 ILE A N 1
ATOM 726 C CA . ILE A 1 88 ? -10.188 10.160 23.607 1.00 95.81 88 ILE A CA 1
ATOM 727 C C . ILE A 1 88 ? -8.653 10.132 23.611 1.00 95.81 88 ILE A C 1
ATOM 729 O O . ILE A 1 88 ? -8.060 9.046 23.634 1.00 95.81 88 ILE A O 1
ATOM 733 N N . PRO A 1 89 ? -7.991 11.301 23.544 1.00 93.44 89 PRO A N 1
ATOM 734 C CA . PRO A 1 89 ? -6.537 11.380 23.557 1.00 93.44 89 PRO A CA 1
ATOM 735 C C . PRO A 1 89 ? -5.950 10.732 24.813 1.00 93.44 89 PRO A C 1
ATOM 737 O O . PRO A 1 89 ? -6.448 10.923 25.918 1.00 93.44 89 PRO A O 1
ATOM 740 N N . LYS A 1 90 ? -4.836 10.005 24.667 1.00 92.19 90 LYS A N 1
ATOM 741 C CA . LYS A 1 90 ? -4.130 9.394 25.813 1.00 92.19 90 LYS A CA 1
ATOM 742 C C . LYS A 1 90 ? -3.538 10.408 26.791 1.00 92.19 90 LYS A C 1
ATOM 744 O O . LYS A 1 90 ? -3.159 10.043 27.898 1.00 92.19 90 LYS A O 1
ATOM 749 N N . THR A 1 91 ? -3.341 11.633 26.325 1.00 94.88 91 THR A N 1
ATOM 750 C CA . THR A 1 91 ? -2.611 12.689 27.027 1.00 94.88 91 THR A CA 1
ATOM 751 C C . THR A 1 91 ? -3.500 13.497 27.959 1.00 94.88 91 THR A C 1
ATOM 753 O O . THR A 1 91 ? -2.991 14.344 28.685 1.00 94.88 91 THR A O 1
ATOM 756 N N . GLU A 1 92 ? -4.811 13.253 27.945 1.00 92.88 92 GLU A N 1
ATOM 757 C CA . GLU A 1 92 ? -5.785 14.024 28.705 1.00 92.88 92 GLU A CA 1
ATOM 758 C C . GLU A 1 92 ? -6.610 13.114 29.609 1.00 92.88 92 GLU A C 1
ATOM 760 O O . GLU A 1 92 ? -7.009 12.009 29.237 1.00 92.88 92 GLU A O 1
ATOM 765 N N . PHE A 1 93 ? -6.879 13.591 30.822 1.00 94.38 93 PHE A N 1
ATOM 766 C CA . PHE A 1 93 ? -7.815 12.920 31.706 1.00 94.38 93 PHE A CA 1
ATOM 767 C C . PHE A 1 93 ? -9.243 13.179 31.226 1.00 94.38 93 PHE A C 1
ATOM 769 O O . PHE A 1 93 ? -9.655 14.326 31.061 1.00 94.38 93 PHE A O 1
ATOM 776 N N . VAL A 1 94 ? -10.023 12.112 31.071 1.00 93.88 94 VAL A N 1
ATOM 777 C CA . VAL A 1 94 ? -11.451 12.191 30.758 1.00 93.88 94 VAL A CA 1
ATOM 778 C C . VAL A 1 94 ? -12.271 11.498 31.839 1.00 93.88 94 VAL A C 1
ATOM 780 O O . VAL A 1 94 ? -11.868 10.481 32.403 1.00 93.88 94 VAL A O 1
ATOM 783 N N . GLY A 1 95 ? -13.457 12.036 32.122 1.00 96.75 95 GLY A N 1
ATOM 784 C CA . GLY A 1 95 ? -14.400 11.400 33.038 1.00 96.75 95 GLY A CA 1
ATOM 785 C C . GLY A 1 95 ? -14.900 10.052 32.507 1.00 96.75 95 GLY A C 1
ATOM 786 O O . GLY A 1 95 ? -14.971 9.827 31.297 1.00 96.75 95 GLY A O 1
ATOM 787 N N . LEU A 1 96 ? -15.312 9.161 33.415 1.00 96.50 96 LEU A N 1
ATOM 788 C CA . LEU A 1 96 ? -15.748 7.798 33.078 1.00 96.50 96 LEU A CA 1
ATOM 789 C C . LEU A 1 96 ? -16.876 7.756 32.032 1.00 96.50 96 LEU A C 1
ATOM 791 O O . LEU A 1 96 ? -16.887 6.871 31.181 1.00 96.50 96 LEU A O 1
ATOM 795 N N . GLN A 1 97 ? -17.821 8.698 32.085 1.00 97.19 97 GLN A N 1
ATOM 796 C CA . GLN A 1 97 ? -18.930 8.753 31.125 1.00 97.19 97 GLN A CA 1
ATOM 797 C C . GLN A 1 97 ? -18.442 9.089 29.712 1.00 97.19 97 GLN A C 1
ATOM 799 O O . GLN A 1 97 ? -18.777 8.386 28.761 1.00 97.19 97 GLN A O 1
ATOM 804 N N . THR A 1 98 ? -17.583 10.102 29.583 1.00 95.75 98 THR A N 1
ATOM 805 C CA . THR A 1 98 ? -16.955 10.480 28.310 1.00 95.75 98 THR A CA 1
ATOM 806 C C . THR A 1 98 ? -16.105 9.343 27.752 1.00 95.75 98 THR A C 1
ATOM 808 O O . THR A 1 98 ? -16.192 9.046 26.563 1.00 95.75 98 THR A O 1
ATOM 811 N N . LEU A 1 99 ? -15.340 8.654 28.609 1.00 95.75 99 LEU A N 1
ATOM 812 C CA . LEU A 1 99 ? -14.550 7.488 28.214 1.00 95.75 99 LEU A CA 1
ATOM 813 C C . LEU A 1 99 ? -15.438 6.378 27.632 1.00 95.75 99 LEU A C 1
ATOM 815 O O . LEU A 1 99 ? -15.161 5.879 26.543 1.00 95.75 99 LEU A O 1
ATOM 819 N N . LYS A 1 100 ? -16.524 6.015 28.329 1.00 96.38 100 LYS A N 1
ATOM 820 C CA . LYS A 1 100 ? -17.472 4.987 27.867 1.00 96.38 100 LYS A CA 1
ATOM 821 C C . LYS A 1 100 ? -18.097 5.355 26.523 1.00 96.38 100 LYS A C 1
ATOM 823 O O . LYS A 1 100 ? -18.126 4.517 25.623 1.00 96.38 100 LYS A O 1
ATOM 828 N N . LEU A 1 101 ? -18.555 6.599 26.372 1.00 95.94 101 LEU A N 1
ATOM 829 C CA . LEU A 1 101 ? -19.148 7.077 25.124 1.00 95.94 101 LEU A CA 1
ATOM 830 C C . LEU A 1 101 ? -18.132 7.052 23.973 1.00 95.94 101 LEU A C 1
ATOM 832 O O . LEU A 1 101 ? -18.422 6.506 22.913 1.00 95.94 101 LEU A O 1
ATOM 836 N N . GLY A 1 102 ? -16.925 7.579 24.196 1.00 95.25 102 GLY A N 1
ATOM 837 C CA . GLY A 1 102 ? -15.876 7.642 23.179 1.00 95.25 102 GLY A CA 1
ATOM 838 C C . GLY A 1 102 ? -15.391 6.267 22.718 1.00 95.25 102 GLY A C 1
ATOM 839 O O . GLY A 1 102 ? -15.184 6.067 21.523 1.00 95.25 102 GLY A O 1
ATOM 840 N N . VAL A 1 103 ? -15.259 5.300 23.633 1.00 95.38 103 VAL A N 1
ATOM 841 C CA . VAL A 1 103 ? -14.915 3.911 23.278 1.00 95.38 103 VAL A CA 1
ATOM 842 C C . VAL A 1 103 ? -16.056 3.236 22.513 1.00 95.38 103 VAL A C 1
ATOM 844 O O . VAL A 1 103 ? -15.797 2.525 21.545 1.00 95.38 103 VAL A O 1
ATOM 847 N N . THR A 1 104 ? -17.313 3.493 22.888 1.00 94.75 104 THR A N 1
ATOM 848 C CA . THR A 1 104 ? -18.480 2.939 22.178 1.00 94.75 104 THR A CA 1
ATOM 849 C C . THR A 1 104 ? -18.578 3.496 20.754 1.00 94.75 104 THR A C 1
ATOM 851 O O . THR A 1 104 ? -18.702 2.722 19.808 1.00 94.75 104 THR A O 1
ATOM 854 N N . ASP A 1 105 ? -18.418 4.812 20.565 1.00 94.00 105 ASP A N 1
ATOM 855 C CA . ASP A 1 105 ? -18.377 5.429 19.227 1.00 94.00 105 ASP A CA 1
ATOM 856 C C . ASP A 1 105 ? -17.162 4.956 18.406 1.00 94.00 105 ASP A C 1
ATOM 858 O O . ASP A 1 105 ? -17.242 4.797 17.186 1.00 94.00 105 ASP A O 1
ATOM 862 N N . ALA A 1 106 ? -16.022 4.694 19.058 1.00 93.94 106 ALA A N 1
ATOM 863 C CA . ALA A 1 106 ? -14.864 4.096 18.399 1.00 93.94 106 ALA A CA 1
ATOM 864 C C . ALA A 1 106 ? -15.169 2.685 17.882 1.00 93.94 106 ALA A C 1
ATOM 866 O O . ALA A 1 106 ? -14.814 2.387 16.745 1.00 93.94 106 ALA A O 1
ATOM 867 N N . ALA A 1 107 ? -15.841 1.849 18.679 1.00 93.62 107 ALA A N 1
ATOM 868 C CA . ALA A 1 107 ? -16.218 0.488 18.297 1.00 93.62 107 ALA A CA 1
ATOM 869 C C . ALA A 1 107 ? -17.221 0.472 17.140 1.00 93.62 107 ALA A C 1
ATOM 871 O O . ALA A 1 107 ? -17.011 -0.247 16.166 1.00 93.62 107 ALA A O 1
ATOM 872 N N . LEU A 1 108 ? -18.253 1.320 17.200 1.00 92.19 108 LEU A N 1
ATOM 873 C CA . LEU A 1 108 ? -19.216 1.482 16.106 1.00 92.19 108 LEU A CA 1
ATOM 874 C C . LEU A 1 108 ? -18.513 1.880 14.804 1.00 92.19 108 LEU A C 1
ATOM 876 O O . LEU A 1 108 ? -18.672 1.231 13.776 1.00 92.19 108 LEU A O 1
ATOM 880 N N . CYS A 1 109 ? -17.666 2.905 14.864 1.00 89.88 109 CYS A N 1
ATOM 881 C CA . CYS A 1 109 ? -16.937 3.398 13.701 1.00 89.88 109 CYS A CA 1
ATOM 882 C C . CYS A 1 109 ? -15.881 2.417 13.171 1.00 89.88 109 CYS A C 1
ATOM 884 O O . CYS A 1 109 ? -15.554 2.475 11.990 1.00 89.88 109 CYS A O 1
ATOM 886 N N . PHE A 1 110 ? -15.302 1.572 14.025 1.00 89.38 110 PHE A N 1
ATOM 887 C CA . PHE A 1 110 ? -14.332 0.560 13.606 1.00 89.38 110 PHE A CA 1
ATOM 888 C C . PHE A 1 110 ? -15.010 -0.589 12.851 1.00 89.38 110 PHE A C 1
ATOM 890 O O . PHE A 1 110 ? -14.471 -1.049 11.850 1.00 89.38 110 PHE A O 1
ATOM 897 N N . ASN A 1 111 ? -16.196 -1.008 13.299 1.00 88.12 111 ASN A N 1
ATOM 898 C CA . ASN A 1 111 ? -16.927 -2.116 12.686 1.00 88.12 111 ASN A CA 1
ATOM 899 C C . ASN A 1 111 ? -17.715 -1.691 11.436 1.00 88.12 111 ASN A C 1
ATOM 901 O O . ASN A 1 1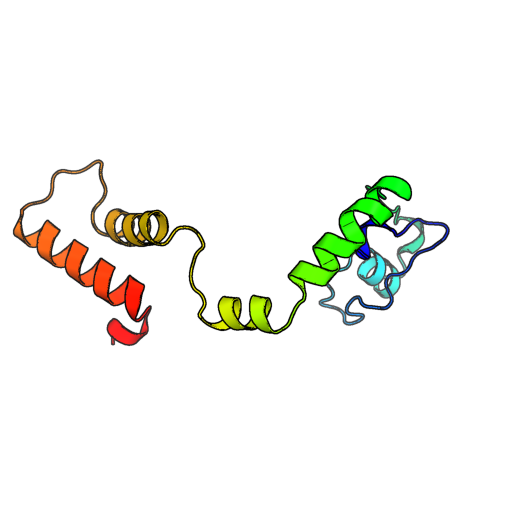11 ? -17.706 -2.403 10.442 1.00 88.12 111 ASN A O 1
ATOM 905 N N . GLU A 1 112 ? -18.353 -0.518 11.466 1.00 87.00 112 GLU A N 1
ATOM 906 C CA . GLU A 1 112 ? -19.332 -0.088 10.449 1.00 87.00 112 GLU A CA 1
ATOM 907 C C . GLU A 1 112 ? -18.911 1.201 9.712 1.00 87.00 112 GLU A C 1
ATOM 909 O O . GLU A 1 112 ? -19.670 1.797 8.941 1.00 87.00 112 GLU A O 1
ATOM 914 N N . GLY A 1 113 ? -17.694 1.693 9.961 1.00 82.56 113 GLY A N 1
ATOM 915 C CA . GLY A 1 113 ? -17.169 2.888 9.303 1.00 82.56 113 GLY A CA 1
ATOM 916 C C . GLY A 1 113 ? -18.022 4.140 9.549 1.00 82.56 113 GLY A C 1
ATOM 917 O O . GLY A 1 113 ? -18.426 4.448 10.671 1.00 82.56 113 GLY A O 1
ATOM 918 N N . THR A 1 114 ? -18.268 4.910 8.486 1.00 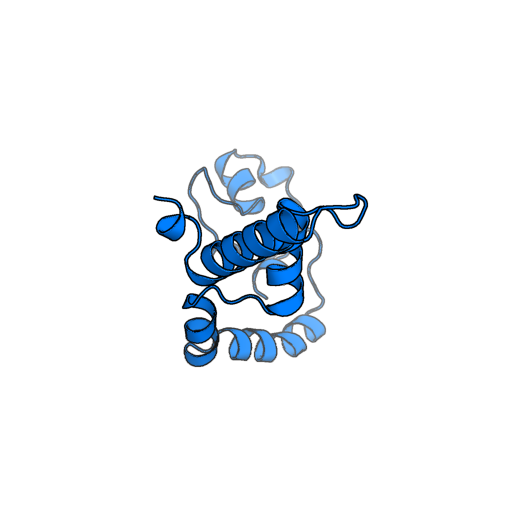71.12 114 THR A N 1
ATOM 919 C CA . THR A 1 114 ? -19.112 6.119 8.523 1.00 71.12 114 THR A CA 1
ATOM 920 C C . THR A 1 114 ? -20.608 5.823 8.477 1.00 71.12 114 THR A C 1
ATOM 922 O O . THR A 1 114 ? -21.391 6.727 8.748 1.00 71.12 114 THR A O 1
ATOM 925 N N . VAL A 1 115 ? -21.008 4.588 8.160 1.00 76.94 115 VAL A N 1
ATOM 926 C CA . VAL A 1 115 ? -22.422 4.194 8.037 1.00 76.94 115 VAL A CA 1
ATOM 927 C C . VAL A 1 115 ? -23.111 4.180 9.403 1.00 76.94 115 VAL A C 1
ATOM 929 O O . VAL A 1 115 ? -24.274 4.537 9.508 1.00 76.94 115 VAL A O 1
ATOM 932 N N . ALA A 1 116 ? -22.385 3.873 10.479 1.00 66.38 116 ALA A N 1
ATOM 933 C CA . ALA A 1 116 ? -22.931 3.924 11.838 1.00 66.38 116 ALA A CA 1
ATOM 934 C C . ALA A 1 116 ? -23.064 5.342 12.433 1.00 66.38 116 ALA A C 1
ATOM 936 O O . ALA A 1 116 ? -23.480 5.474 13.581 1.00 66.38 116 ALA A O 1
ATOM 937 N N . LYS A 1 117 ? -22.670 6.399 11.704 1.00 58.31 117 LYS A N 1
ATOM 938 C CA . LYS A 1 117 ? -22.730 7.798 12.180 1.00 58.31 117 LYS A CA 1
ATOM 939 C C . LYS A 1 117 ? -23.927 8.594 11.648 1.00 58.31 117 LYS A C 1
ATOM 941 O O . LYS A 1 117 ? -24.068 9.758 12.021 1.00 58.31 117 LYS A O 1
ATOM 946 N N . THR A 1 118 ? -24.719 8.002 10.758 1.00 48.00 118 THR A N 1
ATOM 947 C CA . THR A 1 118 ? -26.012 8.523 10.279 1.00 48.00 118 THR A CA 1
ATOM 948 C C . THR A 1 118 ? -27.145 8.053 11.167 1.00 48.00 118 THR A C 1
ATOM 950 O O . THR A 1 118 ? -28.023 8.890 11.457 1.00 48.00 118 THR A O 1
#

Radius of gyration: 22.92 Å; chains: 1; bounding box: 46×32×58 Å

pLDDT: mean 87.96, std 8.21, range [48.0, 97.19]

Sequence (118 aa):
YFHRLFTDENPQHTICPKDPNTWCDYNKCVLSNTLHTYRHKNSLPEPVLLAIKPIYKDLTQAELLDRCLHGQTQNPNESFNACIWKRIPKTEFVGLQTLKLGVTDAALCFNEGTVAKT

Secondary structure (DSSP, 8-state):
-GGGT--SSS--GGGS--STT-S-HHHHHHHTT-GGG-----PPPHHHHHHHHHHHHHHT-HHHHHHHHT---S-HHHHHHHHHHTTS-TTS---HHHHHHHHHHHHHHHHHTTGGG-

Organism: NCBI:txid320908

Foldseek 3Di:
DLLQQAFPVRHPCVVWDLDCPTPDPCSVCVVVVNNVPDGRPHRDPPVVCVVCVVVVVVCPDPVNVVVCVVVDDPCLPVVLVVLLCVQPPPVDDDDPVSSVVSSVVSVQCSVPNCVSVD